Protein AF-A0AAP6EGU1-F1 (afdb_monomer_lite)

Radius of gyration: 14.13 Å; chains: 1; bounding box: 42×30×35 Å

Foldseek 3Di:
DDDPDDQLVRVQVVLVVVLLCVQVVPDDLQWWRFDDKDDPDSQWIWTWTQHSPPRFIETEIARSVPCDPVNSVLNRDNVNSPPCVQWDQDPDPRGRTYGYPHVD

Sequence (104 aa):
MSRTAHSPEQVVAERLLDLARLFVTTHVSWKPLFIGAVVTGDDHARLYFRSPERDRTYGVDVRVGRTGPGLLGALVSPGFLANEQTHRPSTDPHCDVTVDLTDY

pLDDT: mean 87.39, std 9.77, range [40.66, 96.38]

Structure (mmCIF, N/CA/C/O backbone):
data_AF-A0AAP6EGU1-F1
#
_entry.id   AF-A0AAP6EGU1-F1
#
loop_
_atom_site.group_PDB
_atom_site.id
_atom_site.type_symbol
_atom_site.label_atom_id
_atom_site.label_alt_id
_atom_site.label_comp_id
_atom_site.label_asym_id
_atom_site.label_entity_id
_atom_site.label_seq_id
_atom_site.pdbx_PDB_ins_code
_atom_site.Cartn_x
_atom_site.Cartn_y
_atom_site.Cartn_z
_atom_site.occupancy
_atom_site.B_iso_or_equiv
_atom_site.auth_seq_id
_atom_site.auth_comp_id
_atom_site.auth_asym_id
_atom_site.auth_atom_id
_atom_site.pdbx_PDB_model_num
ATOM 1 N N . MET A 1 1 ? -28.213 14.844 21.818 1.00 40.66 1 MET A N 1
ATOM 2 C CA . MET A 1 1 ? -27.372 14.786 20.602 1.00 40.66 1 MET A CA 1
ATOM 3 C C . MET A 1 1 ? -26.605 13.476 20.657 1.00 40.66 1 MET A C 1
ATOM 5 O O . MET A 1 1 ? -25.730 13.344 21.500 1.00 40.66 1 MET A O 1
ATOM 9 N N . SER A 1 2 ? -27.018 12.473 19.878 1.00 45.78 2 SER A N 1
ATOM 10 C CA . SER A 1 2 ? -26.359 11.162 19.877 1.00 45.78 2 SER A CA 1
ATOM 11 C C . SER A 1 2 ? -25.108 11.254 19.010 1.00 45.78 2 SER A C 1
ATOM 13 O O . SER A 1 2 ? -25.210 11.557 17.825 1.00 45.78 2 SER A O 1
ATOM 15 N N . ARG A 1 3 ? -23.931 11.057 19.607 1.00 50.81 3 ARG A N 1
ATOM 16 C CA . ARG A 1 3 ? -22.666 10.935 18.878 1.00 50.81 3 ARG A CA 1
ATOM 17 C C . ARG A 1 3 ? -22.735 9.598 18.140 1.00 50.81 3 ARG A C 1
ATOM 19 O O . ARG A 1 3 ? -22.741 8.561 18.795 1.00 50.81 3 ARG A O 1
ATOM 26 N N . THR A 1 4 ? -22.863 9.605 16.817 1.00 57.31 4 THR A N 1
ATOM 27 C CA . THR A 1 4 ? -22.780 8.385 16.004 1.00 57.31 4 THR A CA 1
ATOM 28 C C . THR A 1 4 ? -21.408 7.760 16.241 1.00 57.31 4 THR A C 1
ATOM 30 O O . THR A 1 4 ? -20.382 8.291 15.813 1.00 57.31 4 THR A O 1
ATOM 33 N N . ALA A 1 5 ? -21.371 6.669 17.007 1.00 63.03 5 ALA A N 1
ATOM 34 C CA . ALA A 1 5 ? -20.178 5.850 17.120 1.00 63.03 5 ALA A CA 1
ATOM 35 C C . ALA A 1 5 ? -19.926 5.252 15.733 1.00 63.03 5 ALA A C 1
ATOM 37 O O . ALA A 1 5 ? -20.772 4.521 15.222 1.00 63.03 5 ALA A O 1
ATOM 38 N N . HIS A 1 6 ? -18.820 5.644 15.104 1.00 65.69 6 HIS A N 1
ATOM 39 C CA . HIS A 1 6 ? -18.414 5.066 13.828 1.00 65.69 6 HIS A CA 1
ATOM 40 C C . HIS A 1 6 ? -18.052 3.603 14.074 1.00 65.69 6 HIS A C 1
ATOM 42 O O . HIS A 1 6 ? -17.410 3.290 15.083 1.00 65.69 6 HIS A O 1
ATOM 48 N N . SER A 1 7 ? -18.485 2.709 13.185 1.00 76.88 7 SER A N 1
ATOM 49 C CA . SER A 1 7 ? -18.008 1.328 13.233 1.00 76.88 7 SER A CA 1
ATOM 50 C C . SER A 1 7 ? -16.483 1.307 13.022 1.00 76.88 7 SER A C 1
ATOM 52 O O . SER A 1 7 ? -15.943 2.220 12.388 1.00 76.88 7 SER A O 1
ATOM 54 N N . PRO A 1 8 ? -15.759 0.292 13.528 1.00 75.06 8 PRO A N 1
ATOM 55 C CA . PRO A 1 8 ? -14.320 0.151 13.283 1.00 75.06 8 PRO A CA 1
ATOM 56 C C . PRO A 1 8 ? -13.964 0.252 11.791 1.00 75.06 8 PRO A C 1
ATOM 58 O O . PRO A 1 8 ? -13.043 0.971 11.414 1.00 75.06 8 PRO A O 1
ATOM 61 N N . GLU A 1 9 ? -14.782 -0.360 10.934 1.00 74.69 9 GLU A N 1
ATOM 62 C CA . GLU A 1 9 ? -14.654 -0.298 9.475 1.00 74.69 9 GLU A CA 1
ATOM 63 C C . GLU A 1 9 ? -14.757 1.131 8.916 1.00 74.69 9 GLU A C 1
ATOM 65 O O . GLU A 1 9 ? -13.992 1.491 8.023 1.00 74.69 9 GLU A O 1
ATOM 70 N N . GLN A 1 10 ? -15.655 1.973 9.449 1.0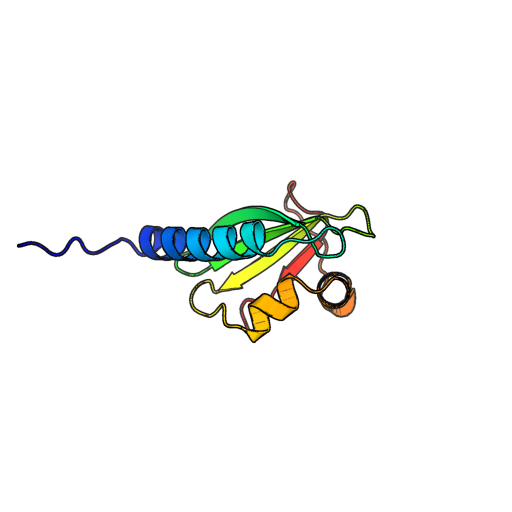0 79.88 10 GLN A N 1
ATOM 71 C CA . GLN A 1 10 ? -15.768 3.377 9.031 1.00 79.88 10 GLN A CA 1
ATOM 72 C C . GLN A 1 10 ? -14.519 4.182 9.401 1.00 79.88 10 GLN A C 1
ATOM 74 O O . GLN A 1 10 ? -14.027 4.953 8.583 1.00 79.88 10 GLN A O 1
ATOM 79 N N . VAL A 1 11 ? -13.967 3.964 10.598 1.00 83.12 11 VAL A N 1
ATOM 80 C CA . VAL A 1 11 ? -12.731 4.635 11.034 1.00 83.12 11 VAL A CA 1
ATOM 81 C C . VAL A 1 11 ? -11.546 4.227 10.154 1.00 83.12 11 VAL A C 1
ATOM 83 O O . VAL A 1 11 ? -10.722 5.067 9.787 1.00 83.12 11 VAL A O 1
ATOM 86 N N . VAL A 1 12 ? -11.456 2.947 9.782 1.00 84.50 12 VAL A N 1
ATOM 87 C CA . VAL A 1 12 ? -10.427 2.461 8.852 1.00 84.50 12 VAL A CA 1
ATOM 88 C C . VAL A 1 12 ? -10.613 3.059 7.463 1.00 84.50 12 VAL A C 1
ATOM 90 O O . VAL A 1 12 ? -9.638 3.518 6.872 1.00 84.50 12 VAL A O 1
ATOM 93 N N . ALA A 1 13 ? -11.843 3.095 6.950 1.00 85.38 13 ALA A N 1
ATOM 94 C CA . ALA A 1 13 ? -12.139 3.654 5.636 1.00 85.38 13 ALA A CA 1
ATOM 95 C C . ALA A 1 13 ? -11.771 5.144 5.542 1.00 85.38 13 ALA A C 1
ATOM 97 O O . ALA A 1 13 ? -11.164 5.559 4.557 1.00 85.38 13 ALA A O 1
ATOM 98 N N . GLU A 1 14 ? -12.070 5.938 6.574 1.00 88.62 14 GLU A N 1
ATOM 99 C CA . GLU A 1 14 ? -11.680 7.353 6.643 1.00 88.62 14 GLU A CA 1
ATOM 100 C C . GLU A 1 14 ? -10.159 7.525 6.614 1.00 88.62 14 GLU A C 1
ATOM 102 O O . GLU A 1 14 ? -9.628 8.290 5.809 1.00 88.62 14 GLU A O 1
ATOM 107 N N . ARG A 1 15 ? -9.434 6.747 7.424 1.00 88.62 15 ARG A N 1
ATOM 108 C CA . ARG A 1 15 ? -7.966 6.783 7.425 1.00 88.62 15 ARG A CA 1
ATOM 109 C C . ARG A 1 15 ? -7.375 6.335 6.092 1.00 88.62 15 ARG A C 1
ATOM 111 O O . ARG A 1 15 ? -6.409 6.927 5.621 1.00 88.62 15 ARG A O 1
ATOM 118 N N . LEU A 1 16 ? -7.949 5.312 5.463 1.00 90.44 16 LEU A N 1
ATOM 119 C CA . LEU A 1 16 ? -7.538 4.876 4.131 1.00 90.44 16 LEU A CA 1
ATOM 120 C C . LEU A 1 16 ? -7.780 5.954 3.079 1.00 90.44 16 LEU A C 1
ATOM 122 O O . LEU A 1 16 ? -6.955 6.107 2.182 1.00 90.44 16 LEU A O 1
ATOM 126 N N . LEU A 1 17 ? -8.865 6.720 3.193 1.00 91.69 17 LEU A N 1
ATOM 127 C CA . LEU A 1 17 ? -9.128 7.843 2.301 1.00 91.69 17 LEU A CA 1
ATOM 128 C C . LEU A 1 17 ? -8.066 8.938 2.459 1.00 91.69 17 LEU A C 1
ATOM 130 O O . LEU A 1 17 ? -7.571 9.450 1.454 1.00 91.69 17 LEU A O 1
ATOM 134 N N . ASP A 1 18 ? -7.666 9.255 3.691 1.00 91.75 18 ASP A N 1
ATOM 135 C CA . ASP A 1 18 ? -6.586 10.210 3.957 1.00 91.75 18 ASP A CA 1
ATOM 136 C C . ASP A 1 18 ? -5.242 9.726 3.393 1.00 91.75 18 ASP A C 1
ATOM 138 O O . ASP A 1 18 ? -4.524 10.493 2.744 1.00 91.75 18 ASP A O 1
ATOM 142 N N . LEU A 1 19 ? -4.924 8.438 3.562 1.00 91.38 19 LEU A N 1
ATOM 143 C CA . LEU A 1 19 ? -3.732 7.814 2.982 1.00 91.38 19 LEU A CA 1
ATOM 144 C C . LEU A 1 19 ? -3.758 7.851 1.451 1.00 91.38 19 LEU A C 1
ATOM 146 O O . LEU A 1 19 ? -2.790 8.277 0.822 1.00 91.38 19 LEU A O 1
ATOM 150 N N . ALA A 1 20 ? -4.876 7.459 0.839 1.00 92.62 20 ALA A N 1
ATOM 151 C CA . ALA A 1 20 ? -5.056 7.499 -0.607 1.00 92.62 20 ALA A CA 1
ATOM 152 C C . ALA A 1 20 ? -4.891 8.926 -1.139 1.00 92.62 20 ALA A C 1
ATOM 154 O O . ALA A 1 20 ? -4.161 9.151 -2.105 1.00 92.62 20 ALA A O 1
ATOM 155 N N . ARG A 1 21 ? -5.505 9.913 -0.474 1.00 93.19 21 ARG A N 1
ATOM 156 C CA . ARG A 1 21 ? -5.359 11.326 -0.826 1.00 93.19 21 ARG A CA 1
ATOM 157 C C . ARG A 1 21 ? -3.900 11.758 -0.755 1.00 93.19 21 ARG A C 1
ATOM 159 O O . ARG A 1 21 ? -3.426 12.415 -1.683 1.00 93.19 21 ARG A O 1
ATOM 166 N N . LEU A 1 22 ? -3.178 11.377 0.297 1.00 92.06 22 LEU A N 1
ATOM 167 C CA . LEU A 1 22 ? -1.758 11.684 0.434 1.00 9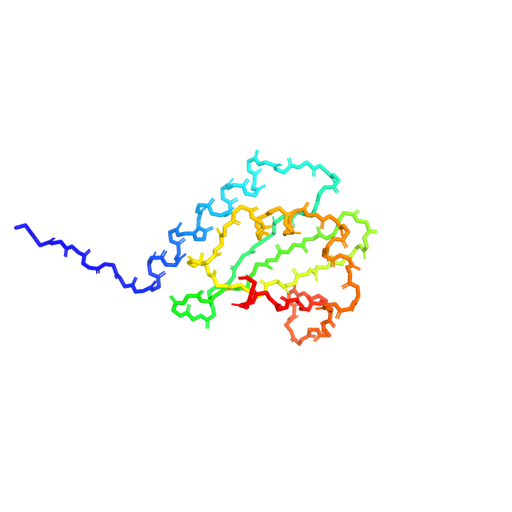2.06 22 LEU A CA 1
ATOM 168 C C . LEU A 1 22 ? -0.944 11.090 -0.723 1.00 92.06 22 LEU A C 1
ATOM 170 O O . LEU A 1 22 ? -0.195 11.820 -1.372 1.00 92.06 22 LEU A O 1
ATOM 174 N N . PHE A 1 23 ? -1.107 9.800 -1.023 1.00 93.38 23 PHE A N 1
ATOM 175 C CA . PHE A 1 23 ? -0.357 9.155 -2.102 1.00 93.38 23 PHE A CA 1
ATOM 176 C C . PHE A 1 23 ? -0.671 9.763 -3.469 1.00 93.38 23 PHE A C 1
ATOM 178 O O . PHE A 1 23 ? 0.251 10.051 -4.225 1.00 93.38 23 PHE A O 1
ATOM 185 N N . VAL A 1 24 ? -1.943 10.035 -3.766 1.00 91.69 24 VAL A N 1
ATOM 186 C CA . VAL A 1 24 ? -2.361 10.631 -5.045 1.00 91.69 24 VAL A CA 1
ATOM 187 C C . VAL A 1 24 ? -1.814 12.050 -5.204 1.00 91.69 24 VAL A C 1
ATOM 189 O O . VAL A 1 24 ? -1.285 12.396 -6.257 1.00 91.69 24 VAL A O 1
ATOM 192 N N . THR A 1 25 ? -1.906 12.876 -4.161 1.00 92.25 25 THR A N 1
ATOM 193 C CA . THR A 1 25 ? -1.492 14.292 -4.228 1.00 92.25 25 THR A CA 1
ATOM 194 C C . THR A 1 25 ? 0.019 14.503 -4.191 1.00 92.25 25 THR A C 1
ATOM 196 O O . THR A 1 25 ? 0.490 15.559 -4.606 1.00 92.25 25 THR A O 1
ATOM 199 N N . THR A 1 26 ? 0.787 13.515 -3.724 1.00 89.06 26 THR A N 1
ATOM 200 C CA . THR A 1 26 ? 2.258 13.589 -3.622 1.00 89.06 26 THR A CA 1
ATOM 201 C C . THR A 1 26 ? 2.993 12.704 -4.632 1.00 89.06 26 THR A C 1
ATOM 203 O O . THR A 1 26 ? 4.229 12.619 -4.603 1.00 89.06 26 THR A O 1
ATOM 206 N N . HIS A 1 27 ? 2.255 12.039 -5.526 1.00 92.31 27 HIS A N 1
ATOM 207 C CA . HIS A 1 27 ? 2.822 11.136 -6.518 1.00 92.31 27 HIS A CA 1
ATOM 208 C C . HIS A 1 27 ? 3.673 11.878 -7.559 1.00 92.31 27 HIS A C 1
ATOM 210 O O . HIS A 1 27 ? 3.311 12.939 -8.066 1.00 92.31 27 HIS A O 1
ATOM 216 N N . VAL A 1 28 ? 4.793 11.256 -7.926 1.00 92.94 28 VAL A N 1
ATOM 217 C CA . VAL A 1 28 ? 5.675 11.646 -9.033 1.00 92.94 28 VAL A CA 1
ATOM 218 C C . VAL A 1 28 ? 6.126 10.379 -9.756 1.00 92.94 28 VAL A C 1
ATOM 220 O O . VAL A 1 28 ? 6.219 9.325 -9.135 1.00 92.94 28 VAL A O 1
ATOM 223 N N . SER A 1 29 ? 6.426 10.474 -11.054 1.00 90.50 29 SER A N 1
ATOM 224 C CA . SER A 1 29 ? 6.580 9.318 -11.959 1.00 90.50 29 SER A CA 1
ATOM 225 C C . SER A 1 29 ? 7.646 8.289 -11.573 1.00 90.50 29 SER A C 1
ATOM 227 O O . SER A 1 29 ? 7.570 7.150 -12.018 1.00 90.50 29 SER A O 1
ATOM 229 N N . TRP A 1 30 ? 8.642 8.670 -10.773 1.00 89.25 30 TRP A N 1
ATOM 230 C CA . TRP A 1 30 ? 9.703 7.768 -10.321 1.00 89.25 30 TRP A CA 1
ATOM 231 C C . TRP A 1 30 ? 9.360 7.018 -9.027 1.00 89.25 30 TRP A C 1
ATOM 233 O O . TRP A 1 30 ? 10.13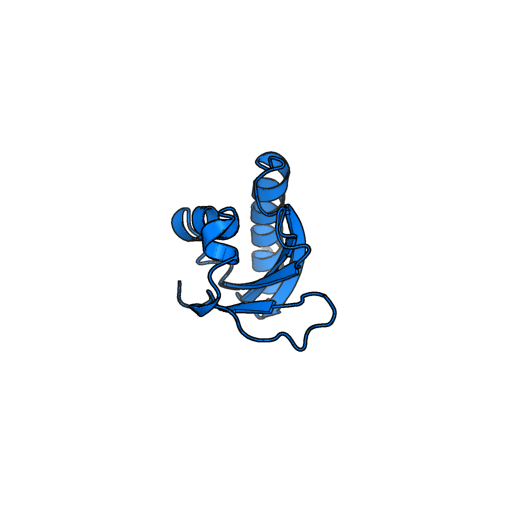2 6.164 -8.602 1.00 89.25 30 TRP A O 1
ATOM 243 N N . LYS A 1 31 ? 8.233 7.327 -8.375 1.00 92.50 31 LYS A N 1
ATOM 244 C CA . LYS A 1 31 ? 7.773 6.636 -7.163 1.00 92.50 31 LYS A CA 1
ATOM 245 C C . LYS A 1 31 ? 6.793 5.510 -7.507 1.00 92.50 31 LYS A C 1
ATOM 247 O O . LYS A 1 31 ? 6.173 5.545 -8.568 1.00 92.50 31 LYS A O 1
ATOM 252 N N . PRO A 1 32 ? 6.606 4.529 -6.607 1.00 93.94 32 PRO A N 1
ATOM 253 C CA . PRO A 1 32 ? 5.508 3.580 -6.713 1.00 93.94 32 PRO A CA 1
ATOM 254 C C . PRO A 1 32 ? 4.158 4.300 -6.790 1.00 93.94 32 PRO A C 1
ATOM 256 O O . PRO A 1 32 ? 3.847 5.154 -5.956 1.00 93.94 32 PRO A O 1
ATOM 259 N N . LEU A 1 33 ? 3.355 3.942 -7.790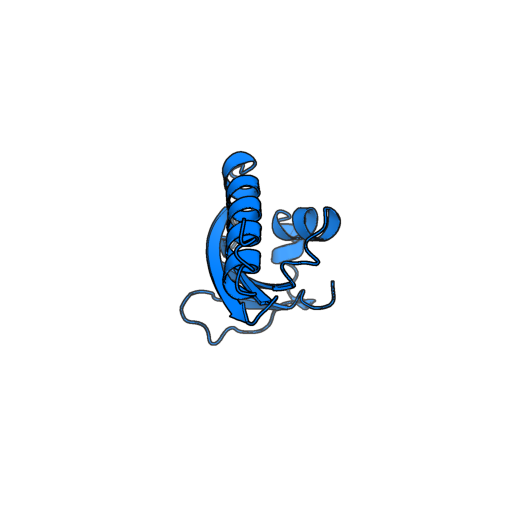 1.00 94.44 33 LEU A N 1
ATOM 260 C CA . LEU A 1 33 ? 2.021 4.499 -7.982 1.00 94.44 33 LEU A CA 1
ATOM 261 C C . LEU A 1 33 ? 1.033 3.752 -7.091 1.00 94.44 33 LEU A C 1
ATOM 263 O O . LEU A 1 33 ? 0.868 2.546 -7.250 1.00 94.44 33 LEU A O 1
ATOM 267 N N . PHE A 1 34 ? 0.345 4.456 -6.195 1.00 95.44 34 PHE A N 1
ATOM 268 C CA . PHE A 1 34 ? -0.788 3.894 -5.461 1.00 95.44 34 PHE A CA 1
ATOM 269 C C . PHE A 1 34 ? -1.958 3.629 -6.419 1.00 95.44 34 PHE A C 1
ATOM 271 O O . PHE A 1 34 ? -2.401 4.547 -7.111 1.00 95.44 34 PHE A O 1
ATOM 278 N N . ILE A 1 35 ? -2.455 2.390 -6.460 1.00 95.31 35 ILE A N 1
ATOM 279 C CA . ILE A 1 35 ? -3.515 1.965 -7.395 1.00 95.31 35 ILE A CA 1
ATOM 280 C C . ILE A 1 35 ? -4.780 1.446 -6.702 1.00 95.31 35 ILE A C 1
ATOM 282 O O . ILE A 1 35 ? -5.788 1.223 -7.368 1.00 95.31 35 ILE A O 1
ATOM 286 N N . GLY A 1 36 ? -4.761 1.266 -5.380 1.00 95.31 36 GLY A N 1
ATOM 287 C CA . GLY A 1 36 ? -5.946 0.849 -4.637 1.00 95.31 36 GLY A CA 1
ATOM 288 C C . GLY A 1 36 ? -5.651 0.395 -3.216 1.00 95.31 36 GLY A C 1
ATOM 289 O O . GLY A 1 36 ? -4.496 0.272 -2.809 1.00 95.31 36 GLY A O 1
ATOM 290 N N . ALA A 1 37 ? -6.712 0.106 -2.469 1.00 94.75 37 ALA A N 1
ATOM 291 C CA . ALA A 1 37 ? -6.636 -0.488 -1.143 1.00 94.75 37 ALA A CA 1
ATOM 292 C C . ALA A 1 37 ? -7.830 -1.415 -0.894 1.00 94.75 37 ALA A C 1
ATOM 294 O O . ALA A 1 37 ? -8.915 -1.189 -1.431 1.00 94.75 37 ALA A O 1
ATOM 295 N N . VAL A 1 38 ? -7.635 -2.430 -0.056 1.00 92.19 38 VAL A N 1
ATOM 296 C CA . VAL A 1 38 ? -8.695 -3.314 0.445 1.00 92.19 38 VAL A CA 1
ATOM 297 C C . VAL A 1 38 ? -8.591 -3.387 1.965 1.00 92.19 38 VAL A C 1
ATOM 299 O O . VAL A 1 38 ? -7.506 -3.610 2.500 1.00 92.19 38 VAL A O 1
ATOM 302 N N . VAL A 1 39 ? -9.717 -3.204 2.659 1.00 91.06 39 VAL A N 1
ATOM 303 C CA . VAL A 1 39 ? -9.824 -3.445 4.106 1.00 91.06 39 VAL A CA 1
ATOM 304 C C . VAL A 1 39 ? -9.866 -4.951 4.337 1.00 91.06 39 VAL A C 1
ATOM 306 O O . VAL A 1 39 ? -10.707 -5.638 3.763 1.00 91.06 39 VAL A O 1
ATOM 309 N N . THR A 1 40 ? -8.957 -5.466 5.159 1.00 89.06 40 THR A N 1
ATOM 310 C CA . THR A 1 40 ? -8.844 -6.902 5.469 1.00 89.06 40 THR A CA 1
ATOM 311 C C . THR A 1 40 ? -9.208 -7.227 6.920 1.00 89.06 40 THR A C 1
ATOM 313 O O . THR A 1 40 ? -9.309 -8.398 7.277 1.00 89.06 40 THR A O 1
ATOM 316 N N . GLY A 1 41 ? -9.450 -6.209 7.753 1.00 87.69 41 GLY A N 1
ATOM 317 C CA . GLY A 1 41 ? -9.969 -6.336 9.115 1.00 87.69 41 GLY A CA 1
ATOM 318 C C . GLY A 1 41 ? -10.030 -4.987 9.840 1.00 87.69 41 GLY A C 1
ATOM 319 O O . GLY A 1 41 ? -9.739 -3.951 9.248 1.00 87.69 41 GLY A O 1
ATOM 320 N N . ASP A 1 42 ? -10.336 -5.009 11.141 1.00 86.38 42 ASP A N 1
ATOM 321 C CA . ASP A 1 42 ? -10.640 -3.822 11.970 1.00 86.38 42 ASP A CA 1
ATOM 322 C C . ASP A 1 42 ? -9.565 -2.722 12.018 1.00 86.38 42 ASP A C 1
ATOM 324 O O . ASP A 1 42 ? -9.865 -1.586 12.369 1.00 86.38 42 ASP A O 1
ATOM 328 N N . ASP A 1 43 ? -8.311 -3.047 11.705 1.00 90.25 43 ASP A N 1
ATOM 329 C CA . ASP A 1 43 ? -7.206 -2.084 11.557 1.00 90.25 43 ASP A CA 1
ATOM 330 C C . ASP A 1 43 ? -6.245 -2.504 10.436 1.00 90.25 43 ASP A C 1
ATOM 332 O O . ASP A 1 43 ? -5.157 -1.953 10.303 1.00 90.25 43 ASP A O 1
ATOM 336 N N . HIS A 1 44 ? -6.616 -3.509 9.640 1.00 91.94 44 HIS A N 1
ATOM 337 C CA . HIS A 1 44 ? -5.737 -4.104 8.641 1.00 91.94 44 HIS A CA 1
ATOM 338 C C . HIS A 1 44 ? -6.219 -3.729 7.248 1.00 91.94 44 HIS A C 1
ATOM 340 O O . HIS A 1 44 ? -7.410 -3.806 6.935 1.00 91.94 44 HIS A O 1
ATOM 346 N N . ALA A 1 45 ? -5.274 -3.330 6.408 1.00 93.81 45 ALA A N 1
ATOM 347 C CA . ALA A 1 45 ? -5.534 -3.084 5.007 1.00 93.81 45 ALA A CA 1
ATOM 348 C C . ALA A 1 45 ? -4.367 -3.563 4.157 1.00 93.81 45 ALA A C 1
ATOM 350 O O . ALA A 1 45 ? -3.212 -3.509 4.579 1.00 93.81 45 ALA A O 1
ATOM 351 N N . ARG A 1 46 ? -4.689 -3.964 2.931 1.00 95.25 46 ARG A N 1
ATOM 352 C CA . ARG A 1 46 ? -3.714 -4.153 1.865 1.00 95.25 46 ARG A CA 1
ATOM 353 C C . ARG A 1 46 ? -3.735 -2.938 0.956 1.00 95.25 46 ARG A C 1
ATOM 355 O O . ARG A 1 46 ? -4.779 -2.608 0.396 1.00 95.25 46 ARG A O 1
ATOM 362 N N . LEU A 1 47 ? -2.590 -2.289 0.799 1.00 95.88 47 LEU A N 1
ATOM 363 C CA . LEU A 1 47 ? -2.380 -1.187 -0.135 1.00 95.88 47 LEU A CA 1
ATOM 364 C C . LEU A 1 47 ? -1.694 -1.712 -1.395 1.00 95.88 47 LEU A C 1
ATOM 366 O O . LEU A 1 47 ? -0.732 -2.468 -1.298 1.00 95.88 47 LEU A O 1
ATOM 370 N N . TYR A 1 48 ? -2.146 -1.294 -2.570 1.00 96.06 48 TYR A N 1
ATOM 371 C CA . TYR A 1 48 ? -1.580 -1.747 -3.837 1.00 96.06 48 TYR A CA 1
ATOM 372 C C . TYR A 1 48 ? -0.743 -0.648 -4.477 1.00 96.06 48 TYR A C 1
ATOM 374 O O . TYR A 1 48 ? -1.214 0.479 -4.663 1.00 96.06 48 TYR A O 1
ATOM 382 N N . PHE A 1 49 ? 0.484 -0.999 -4.860 1.00 95.81 49 PHE A N 1
ATOM 383 C CA . PHE A 1 49 ? 1.420 -0.097 -5.520 1.00 95.81 49 PHE A CA 1
ATOM 384 C C . PHE A 1 49 ? 1.981 -0.712 -6.800 1.00 95.81 49 PHE A C 1
ATOM 386 O O . PHE A 1 49 ? 2.503 -1.826 -6.781 1.00 95.81 49 PHE A O 1
ATOM 393 N N . ARG A 1 50 ? 1.942 0.028 -7.910 1.00 94.62 50 ARG A N 1
ATOM 394 C CA . ARG A 1 50 ? 2.618 -0.349 -9.155 1.00 94.62 50 ARG A CA 1
ATOM 395 C C . ARG A 1 50 ? 4.048 0.180 -9.141 1.00 94.62 50 ARG A C 1
ATOM 397 O O . ARG A 1 50 ? 4.274 1.373 -8.940 1.00 94.62 50 ARG A O 1
ATOM 404 N N . SER A 1 51 ? 5.013 -0.707 -9.360 1.00 92.19 51 SER A N 1
ATOM 405 C CA . SER A 1 51 ? 6.414 -0.340 -9.547 1.00 92.19 51 SER A CA 1
ATOM 406 C C . SER A 1 51 ? 6.578 0.525 -10.798 1.00 92.19 51 SER A C 1
ATOM 408 O O . SER A 1 51 ? 6.058 0.140 -11.846 1.00 92.19 51 SER A O 1
ATOM 410 N N . PRO A 1 52 ? 7.354 1.619 -10.737 1.00 88.62 52 PRO A N 1
ATOM 411 C CA . PRO A 1 52 ? 7.710 2.373 -11.934 1.00 88.62 52 PRO A CA 1
ATOM 412 C C . PRO A 1 52 ? 8.768 1.650 -12.787 1.00 88.62 52 PRO A C 1
ATOM 414 O O . PRO A 1 52 ? 8.901 1.945 -13.967 1.00 88.62 52 PRO A O 1
ATOM 417 N N . GLU A 1 53 ? 9.516 0.701 -12.207 1.00 84.00 53 GLU A N 1
ATOM 418 C CA . GLU A 1 53 ? 10.692 0.084 -12.842 1.00 84.00 53 GLU A CA 1
ATOM 419 C C . GLU A 1 53 ? 10.503 -1.397 -13.191 1.00 84.00 53 GLU A C 1
ATOM 421 O O . GLU A 1 53 ? 11.051 -1.869 -14.182 1.00 84.00 53 GLU A O 1
ATOM 426 N N . ARG A 1 54 ? 9.769 -2.158 -12.368 1.00 80.06 54 ARG A N 1
ATOM 427 C CA . ARG A 1 54 ? 9.776 -3.632 -12.429 1.00 80.06 54 ARG A CA 1
ATOM 428 C C . ARG A 1 54 ? 8.536 -4.268 -13.056 1.00 80.06 54 ARG A C 1
ATOM 430 O O . ARG A 1 54 ? 8.372 -5.475 -12.927 1.00 80.06 54 ARG A O 1
ATOM 437 N N . ASP A 1 55 ? 7.657 -3.473 -13.669 1.00 84.81 55 ASP A N 1
ATOM 438 C CA . ASP A 1 55 ? 6.348 -3.910 -14.193 1.00 84.81 55 ASP A CA 1
ATOM 439 C C . ASP A 1 55 ? 5.589 -4.843 -13.221 1.00 84.81 55 ASP A C 1
ATOM 441 O O . ASP A 1 55 ? 4.902 -5.786 -13.607 1.00 84.81 55 ASP A O 1
ATOM 445 N N . ARG A 1 56 ? 5.740 -4.569 -11.919 1.00 90.38 56 ARG A N 1
ATOM 446 C CA . ARG A 1 56 ? 5.272 -5.403 -10.809 1.00 90.38 56 ARG A CA 1
ATOM 447 C C . ARG A 1 56 ? 4.305 -4.625 -9.934 1.00 90.38 56 ARG A C 1
ATOM 449 O O . ARG A 1 56 ? 4.533 -3.447 -9.658 1.00 90.38 56 ARG A O 1
ATOM 456 N N . THR A 1 57 ? 3.256 -5.281 -9.470 1.00 95.25 57 THR A N 1
ATOM 457 C CA . THR A 1 57 ? 2.323 -4.767 -8.473 1.00 95.25 57 THR A CA 1
ATOM 458 C C . THR A 1 57 ? 2.627 -5.386 -7.113 1.00 95.25 57 THR A C 1
ATOM 460 O O . THR A 1 57 ? 2.670 -6.606 -6.963 1.00 95.25 57 THR A O 1
ATOM 463 N N . TYR A 1 58 ? 2.824 -4.533 -6.113 1.00 95.62 58 TYR A N 1
ATOM 464 C CA . TYR A 1 58 ? 3.041 -4.909 -4.722 1.00 95.62 58 TYR A CA 1
ATOM 465 C C . TYR A 1 58 ? 1.745 -4.733 -3.938 1.00 95.62 58 TYR A C 1
ATOM 467 O O . TYR A 1 58 ? 1.152 -3.657 -3.974 1.00 95.62 58 TYR A O 1
ATOM 475 N N . GLY A 1 59 ? 1.325 -5.771 -3.221 1.00 96.38 59 GLY A N 1
ATOM 476 C CA . GLY A 1 59 ? 0.329 -5.670 -2.159 1.00 96.38 59 GLY A CA 1
ATOM 477 C C . GLY A 1 59 ? 1.047 -5.516 -0.826 1.00 96.38 59 GLY A C 1
ATOM 478 O O . GLY A 1 59 ? 1.851 -6.370 -0.466 1.00 96.38 59 GLY A O 1
ATOM 479 N N . VAL A 1 60 ? 0.797 -4.430 -0.108 1.00 95.38 60 VAL A N 1
ATOM 480 C CA . VAL A 1 60 ? 1.470 -4.126 1.153 1.00 95.38 60 VAL A CA 1
ATOM 481 C C . VAL A 1 60 ? 0.467 -4.173 2.291 1.00 95.38 60 VAL A C 1
ATOM 483 O O . VAL A 1 60 ? -0.439 -3.342 2.348 1.00 95.38 60 VAL A O 1
ATOM 486 N N . ASP A 1 61 ? 0.626 -5.148 3.178 1.00 94.25 61 ASP A N 1
ATOM 487 C CA . ASP A 1 61 ? -0.232 -5.320 4.345 1.00 94.25 61 ASP A CA 1
ATOM 488 C C . ASP A 1 61 ? 0.239 -4.394 5.465 1.00 94.25 61 ASP A C 1
ATOM 490 O O . ASP A 1 61 ? 1.404 -4.416 5.861 1.00 94.25 61 ASP A O 1
ATOM 494 N N . VAL A 1 62 ? -0.662 -3.550 5.965 1.00 93.56 62 VAL A N 1
ATOM 495 C CA . VAL A 1 62 ? -0.364 -2.537 6.983 1.00 93.56 62 VAL A CA 1
ATOM 496 C C . VAL A 1 62 ? -1.422 -2.524 8.077 1.00 93.56 62 VAL A C 1
ATOM 498 O O . VAL A 1 62 ? -2.581 -2.886 7.854 1.00 93.56 62 VAL A O 1
ATOM 501 N N . ARG A 1 63 ? -1.029 -2.023 9.253 1.00 93.38 63 ARG A N 1
ATOM 502 C CA . ARG A 1 63 ? -1.975 -1.549 10.266 1.00 93.38 63 ARG A CA 1
ATOM 503 C C . ARG A 1 63 ? -2.273 -0.072 10.036 1.00 93.38 63 ARG A C 1
ATOM 505 O O . ARG A 1 63 ? -1.405 0.780 10.237 1.00 93.38 63 ARG A O 1
ATOM 512 N N . VAL A 1 64 ? -3.489 0.247 9.604 1.00 90.25 64 VAL A N 1
ATOM 513 C CA . VAL A 1 64 ? -3.868 1.598 9.161 1.00 90.25 64 VAL A CA 1
ATOM 514 C C . VAL A 1 64 ? -3.670 2.613 10.288 1.00 90.25 64 VAL A C 1
ATOM 516 O O . VAL A 1 64 ? -3.090 3.678 10.080 1.00 90.25 64 VAL A O 1
ATOM 519 N N . GLY A 1 65 ? -4.032 2.259 11.520 1.00 87.75 65 GLY A N 1
ATOM 520 C CA . GLY A 1 65 ? -3.827 3.095 12.697 1.00 87.75 65 GLY A CA 1
ATOM 521 C C . GLY A 1 65 ? -2.386 3.287 13.144 1.00 87.75 65 GLY A C 1
ATOM 522 O O . GLY A 1 65 ? -2.135 4.154 13.980 1.00 87.75 65 GLY A O 1
ATOM 523 N N . ARG A 1 66 ? -1.440 2.532 12.579 1.00 88.25 66 ARG A N 1
ATOM 524 C CA . ARG A 1 66 ? 0.001 2.667 12.833 1.00 88.25 66 ARG A CA 1
ATOM 525 C C . ARG A 1 66 ? 0.760 3.288 11.662 1.00 88.25 66 ARG A C 1
ATOM 527 O O . ARG A 1 66 ? 1.985 3.346 11.688 1.00 88.25 66 ARG A O 1
ATOM 534 N N . THR A 1 67 ? 0.058 3.791 10.646 1.00 86.62 67 THR A N 1
ATOM 535 C CA . THR A 1 67 ? 0.696 4.338 9.442 1.00 86.62 67 THR A CA 1
ATOM 536 C C . THR A 1 67 ? 1.281 5.729 9.706 1.00 86.62 67 THR A C 1
ATOM 538 O O . THR A 1 67 ? 0.657 6.753 9.446 1.00 86.62 67 THR A O 1
ATOM 541 N N . GLY A 1 68 ? 2.488 5.759 10.278 1.00 85.06 68 GLY A N 1
ATOM 542 C CA . GLY A 1 68 ? 3.244 6.977 10.571 1.00 85.06 68 GLY A CA 1
ATOM 543 C C . GLY A 1 68 ? 4.161 7.434 9.423 1.00 85.06 68 GLY A C 1
ATOM 544 O O . GLY A 1 68 ? 4.298 6.739 8.415 1.00 85.06 68 GLY A O 1
ATOM 545 N N . PRO A 1 69 ? 4.857 8.579 9.581 1.00 85.38 69 PRO A N 1
ATOM 546 C CA . PRO A 1 69 ? 5.718 9.153 8.540 1.00 85.38 69 PRO A CA 1
ATOM 547 C C . PRO A 1 69 ? 6.801 8.202 8.010 1.00 85.38 69 PRO A C 1
ATOM 549 O O . PRO A 1 69 ? 7.105 8.230 6.820 1.00 85.38 69 PRO A O 1
ATOM 552 N N . GLY A 1 70 ? 7.361 7.346 8.873 1.00 86.06 70 GLY A N 1
ATOM 553 C CA . GLY A 1 70 ? 8.357 6.346 8.477 1.00 86.06 70 GLY A CA 1
ATOM 554 C C . GLY A 1 70 ? 7.788 5.302 7.517 1.00 86.06 70 GLY A C 1
ATOM 555 O O . GLY A 1 70 ? 8.340 5.099 6.437 1.00 86.06 70 GLY A O 1
ATOM 556 N N . LEU A 1 71 ? 6.635 4.717 7.865 1.00 86.62 71 LEU A N 1
ATOM 557 C CA . LEU A 1 71 ? 5.947 3.748 7.010 1.00 86.62 71 LEU A CA 1
ATOM 558 C C . LEU A 1 71 ? 5.524 4.390 5.683 1.00 86.62 71 LEU A C 1
ATOM 560 O O . LEU A 1 71 ? 5.759 3.828 4.620 1.00 86.62 71 LEU A O 1
ATOM 564 N N . LEU A 1 72 ? 4.983 5.609 5.729 1.00 87.19 72 LEU A N 1
ATOM 565 C CA . LEU A 1 72 ? 4.627 6.371 4.529 1.00 87.19 72 LEU A CA 1
ATOM 566 C C . LEU A 1 72 ? 5.826 6.591 3.601 1.00 87.19 72 LEU A C 1
ATOM 568 O O . LEU A 1 72 ? 5.711 6.390 2.394 1.00 87.19 72 LEU A O 1
ATOM 572 N N . GLY A 1 73 ? 6.979 6.969 4.160 1.00 86.50 73 GLY A N 1
ATOM 573 C CA . GLY A 1 73 ? 8.223 7.121 3.408 1.00 86.50 73 GLY A CA 1
ATOM 574 C C . GLY A 1 73 ? 8.703 5.810 2.781 1.00 86.50 73 GLY A C 1
ATOM 575 O O . GLY A 1 73 ? 9.162 5.812 1.638 1.00 86.50 73 GLY A O 1
ATOM 576 N N . ALA A 1 74 ? 8.553 4.692 3.494 1.00 86.69 74 ALA A N 1
ATOM 577 C CA . ALA A 1 74 ? 8.901 3.364 2.997 1.00 86.69 74 ALA A CA 1
ATOM 578 C C . ALA A 1 74 ? 8.002 2.929 1.825 1.00 86.69 74 ALA A C 1
ATOM 580 O O . ALA A 1 74 ? 8.507 2.474 0.801 1.00 86.69 74 ALA A O 1
ATOM 581 N N . LEU A 1 75 ? 6.686 3.142 1.929 1.00 89.12 75 LEU A N 1
ATOM 582 C CA . LEU A 1 75 ? 5.708 2.770 0.896 1.00 89.12 75 LEU A CA 1
ATOM 583 C C . LEU A 1 75 ? 5.926 3.498 -0.437 1.00 89.12 75 LEU A C 1
ATOM 585 O O . LEU A 1 75 ? 5.670 2.939 -1.499 1.00 89.12 75 LEU A O 1
ATOM 589 N N . VAL A 1 76 ? 6.430 4.733 -0.399 1.00 87.19 76 VAL A N 1
ATOM 590 C CA . VAL A 1 76 ? 6.698 5.528 -1.610 1.00 87.19 76 VAL A CA 1
ATOM 591 C C . VAL A 1 76 ? 8.153 5.449 -2.083 1.00 87.19 76 VAL A C 1
ATOM 593 O O . VAL A 1 76 ? 8.544 6.187 -2.989 1.00 87.19 76 VAL A O 1
ATOM 596 N N . SER A 1 77 ? 8.963 4.577 -1.479 1.00 88.12 77 SER A N 1
ATOM 597 C CA . SER A 1 77 ? 10.359 4.357 -1.851 1.00 88.12 77 SER A CA 1
ATOM 598 C C . SER A 1 77 ? 10.479 3.192 -2.842 1.00 88.12 77 SER A C 1
ATOM 600 O O . SER A 1 77 ? 10.173 2.052 -2.475 1.00 88.12 77 SER A O 1
ATOM 602 N N . PRO A 1 78 ? 10.979 3.423 -4.075 1.00 83.06 78 PRO A N 1
ATOM 603 C CA . PRO A 1 78 ? 11.208 2.348 -5.042 1.00 83.06 78 PRO A CA 1
ATOM 604 C C . PRO A 1 78 ? 12.113 1.243 -4.490 1.00 83.06 78 PRO A C 1
ATOM 606 O O . PRO A 1 78 ? 11.807 0.063 -4.636 1.00 83.06 78 PRO A O 1
ATOM 609 N N . GLY A 1 79 ? 13.193 1.622 -3.798 1.00 85.00 79 GLY A N 1
ATOM 610 C CA . GLY A 1 79 ? 14.165 0.673 -3.255 1.00 85.00 79 GLY A CA 1
ATOM 611 C C . GLY A 1 79 ? 13.611 -0.180 -2.115 1.00 85.00 79 GLY A C 1
ATOM 612 O O . GLY A 1 79 ? 13.975 -1.345 -1.997 1.00 85.00 79 GLY A O 1
ATOM 613 N N . PHE A 1 80 ? 12.704 0.371 -1.301 1.00 86.00 80 PHE A N 1
ATOM 614 C CA . PHE A 1 80 ? 12.102 -0.383 -0.204 1.00 86.00 80 PHE A CA 1
ATOM 615 C C . PHE A 1 80 ? 11.138 -1.447 -0.730 1.00 86.00 80 PHE A C 1
ATOM 617 O O . PHE A 1 80 ? 11.281 -2.620 -0.393 1.00 86.00 80 PHE A O 1
ATOM 624 N N . LEU A 1 81 ? 10.200 -1.065 -1.606 1.00 85.56 81 LEU A N 1
ATOM 625 C CA . LEU A 1 81 ? 9.271 -2.033 -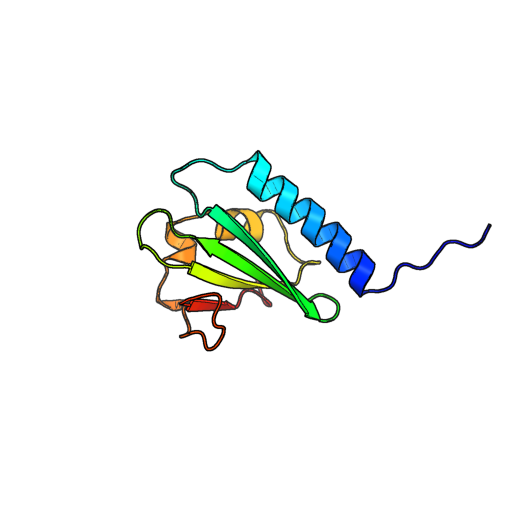2.194 1.00 85.56 81 LEU A CA 1
ATOM 626 C C . LEU A 1 81 ? 9.968 -3.025 -3.121 1.00 85.56 81 LEU A C 1
ATOM 628 O O . LEU A 1 81 ? 9.473 -4.130 -3.278 1.00 85.56 81 LEU A O 1
ATOM 632 N N . ALA A 1 82 ? 11.110 -2.681 -3.717 1.00 83.81 82 ALA A N 1
ATOM 633 C CA . ALA A 1 82 ? 11.897 -3.611 -4.522 1.00 83.81 82 ALA A CA 1
ATOM 634 C C . ALA A 1 82 ? 12.801 -4.545 -3.693 1.00 83.81 82 ALA A C 1
ATOM 636 O O . ALA A 1 82 ? 13.469 -5.392 -4.285 1.00 83.81 82 ALA A O 1
ATOM 637 N N . ASN A 1 83 ? 12.842 -4.415 -2.361 1.00 84.94 83 ASN A N 1
ATOM 638 C CA . ASN A 1 83 ? 13.682 -5.263 -1.521 1.00 84.94 83 ASN A CA 1
ATOM 639 C C . ASN A 1 83 ? 13.141 -6.698 -1.461 1.00 84.94 83 ASN A C 1
ATOM 641 O O . ASN A 1 83 ? 12.228 -7.005 -0.703 1.00 84.94 83 ASN A O 1
ATOM 645 N N . GLU A 1 84 ? 13.767 -7.595 -2.217 1.00 83.00 84 GLU A N 1
ATOM 646 C CA . GLU A 1 84 ? 13.354 -8.997 -2.345 1.00 83.00 84 GLU A CA 1
ATOM 647 C C . GLU A 1 84 ? 13.366 -9.773 -1.018 1.00 83.00 84 GLU A C 1
ATOM 649 O O . GLU A 1 84 ? 12.663 -10.771 -0.892 1.00 83.00 84 GLU A O 1
ATOM 654 N N . GLN A 1 85 ? 14.093 -9.306 0.005 1.00 83.75 85 GLN A N 1
ATOM 655 C CA . GLN A 1 85 ? 14.112 -9.950 1.325 1.00 83.75 85 GLN A CA 1
ATOM 656 C C . GLN A 1 85 ? 12.776 -9.844 2.070 1.00 83.75 85 GLN A C 1
ATOM 658 O O . GLN A 1 85 ? 12.494 -10.670 2.937 1.00 83.75 85 GLN A O 1
ATOM 663 N N . THR A 1 86 ? 11.958 -8.836 1.756 1.00 79.62 86 THR A N 1
ATOM 664 C CA . THR A 1 86 ? 10.639 -8.639 2.374 1.00 79.62 86 THR A CA 1
ATOM 665 C C . THR A 1 86 ? 9.505 -9.193 1.512 1.00 79.62 86 THR A C 1
ATOM 667 O O . THR A 1 86 ? 8.335 -9.073 1.876 1.00 79.62 86 THR A O 1
ATOM 670 N N . HIS A 1 87 ? 9.830 -9.806 0.369 1.00 89.19 87 HIS A N 1
ATOM 671 C CA . HIS A 1 87 ? 8.852 -10.291 -0.599 1.00 89.19 87 HIS A CA 1
ATOM 672 C C . HIS A 1 87 ? 8.375 -11.691 -0.255 1.00 89.19 87 HIS A C 1
ATOM 674 O O . HIS A 1 87 ? 9.158 -12.599 0.024 1.00 89.19 87 HIS A O 1
ATOM 680 N N . ARG A 1 88 ? 7.067 -11.890 -0.379 1.00 88.62 88 ARG A N 1
ATOM 681 C CA . ARG A 1 88 ? 6.457 -13.214 -0.464 1.00 88.62 88 ARG A CA 1
ATOM 682 C C . ARG A 1 88 ? 5.672 -13.319 -1.770 1.00 88.62 88 ARG A C 1
ATOM 684 O O . ARG A 1 88 ? 5.048 -12.332 -2.168 1.00 88.62 88 ARG A O 1
ATOM 691 N N . PRO A 1 89 ? 5.681 -14.484 -2.443 1.00 87.44 89 PRO A N 1
ATOM 692 C CA . PRO A 1 89 ? 4.771 -14.730 -3.553 1.00 87.44 89 PRO A CA 1
ATOM 693 C C . PRO A 1 89 ? 3.332 -14.477 -3.106 1.00 87.44 89 PRO A C 1
ATOM 695 O O . PRO A 1 89 ? 2.925 -14.939 -2.037 1.00 87.44 89 PRO A O 1
ATOM 698 N N . SER A 1 90 ? 2.581 -13.732 -3.912 1.00 90.75 90 SER A N 1
ATOM 699 C CA . SER A 1 90 ? 1.182 -13.452 -3.619 1.00 90.75 90 SER A CA 1
ATOM 700 C C . SER A 1 90 ? 0.270 -14.542 -4.185 1.00 90.75 90 SER A C 1
ATOM 702 O O . SER A 1 90 ? 0.520 -15.088 -5.258 1.00 90.75 90 SER A O 1
ATOM 704 N N . THR A 1 91 ? -0.808 -14.848 -3.464 1.00 91.38 91 THR A N 1
ATOM 705 C CA . THR A 1 91 ? -1.957 -15.618 -3.986 1.00 91.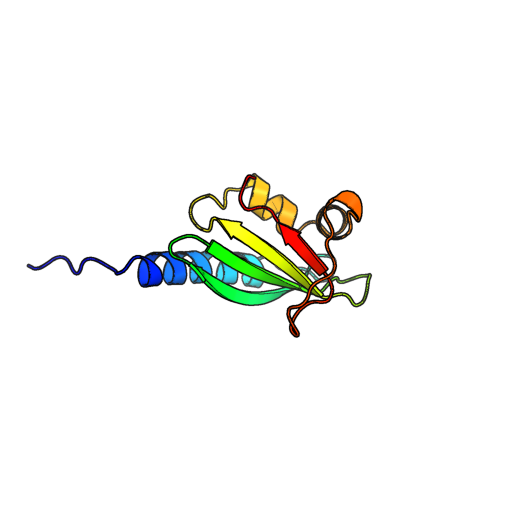38 91 THR A CA 1
ATOM 706 C C . THR A 1 91 ? -3.131 -14.713 -4.367 1.00 91.38 91 THR A C 1
ATOM 708 O O . THR A 1 91 ? -4.149 -15.185 -4.867 1.00 91.38 91 THR A O 1
ATOM 711 N N . ASP A 1 92 ? -2.990 -13.410 -4.128 1.00 91.62 92 ASP A N 1
ATOM 712 C CA . ASP A 1 92 ? -3.962 -12.381 -4.466 1.00 91.62 92 ASP A CA 1
ATOM 713 C C . ASP A 1 92 ? -3.873 -12.059 -5.964 1.00 91.62 92 ASP A C 1
ATOM 715 O O . ASP A 1 92 ? -2.792 -11.700 -6.434 1.00 91.62 92 ASP A O 1
ATOM 719 N N . PRO A 1 93 ? -4.976 -12.149 -6.728 1.00 92.12 93 PRO A N 1
ATOM 720 C CA . PRO A 1 93 ? -4.955 -11.891 -8.166 1.00 92.12 93 PRO A CA 1
ATOM 721 C C . PRO A 1 93 ? -4.619 -10.434 -8.527 1.00 92.12 93 PRO A C 1
ATOM 723 O O . PRO A 1 93 ? -4.391 -10.140 -9.700 1.00 92.12 93 PRO A O 1
ATOM 726 N N . HIS A 1 94 ? -4.608 -9.514 -7.559 1.00 92.81 94 HIS A N 1
ATOM 727 C CA . HIS A 1 94 ? -4.359 -8.093 -7.788 1.00 92.81 94 HIS A CA 1
ATOM 728 C C . HIS A 1 94 ? -2.899 -7.672 -7.588 1.00 92.81 94 HIS A C 1
ATOM 730 O O . HIS A 1 94 ? -2.556 -6.532 -7.910 1.00 92.81 94 HIS A O 1
ATOM 736 N N . CYS A 1 95 ? -2.023 -8.547 -7.085 1.00 94.88 95 CYS A N 1
ATOM 737 C CA . CYS A 1 95 ? -0.602 -8.241 -6.951 1.00 94.88 95 CYS A CA 1
ATOM 738 C C . CYS A 1 95 ? 0.299 -9.449 -7.201 1.00 94.88 95 CYS A C 1
ATOM 740 O O . CYS A 1 95 ? -0.059 -10.588 -6.934 1.00 94.88 95 CYS A O 1
ATOM 742 N N . ASP A 1 96 ? 1.517 -9.183 -7.665 1.00 93.94 96 ASP A N 1
ATOM 743 C CA . ASP A 1 96 ? 2.511 -10.226 -7.925 1.00 93.94 96 ASP A CA 1
ATOM 744 C C . ASP A 1 96 ? 3.216 -10.659 -6.630 1.00 93.94 96 ASP A C 1
ATOM 746 O O . ASP A 1 96 ? 3.636 -11.806 -6.466 1.00 93.94 96 ASP A O 1
ATOM 750 N N . VAL A 1 97 ? 3.377 -9.710 -5.703 1.00 94.06 97 VAL A N 1
ATOM 751 C CA . VAL A 1 97 ? 4.150 -9.872 -4.471 1.00 94.06 97 VAL A CA 1
ATOM 752 C C . VAL A 1 97 ? 3.422 -9.233 -3.302 1.00 94.06 97 VAL A C 1
ATOM 754 O O . VAL A 1 97 ? 2.894 -8.126 -3.421 1.00 94.06 97 VAL A O 1
ATOM 757 N N . THR A 1 98 ? 3.457 -9.909 -2.158 1.00 94.06 98 THR A N 1
ATOM 758 C CA . THR A 1 98 ? 3.006 -9.367 -0.879 1.00 94.06 98 THR A CA 1
ATOM 759 C C . THR A 1 98 ? 4.200 -8.935 -0.028 1.00 94.06 98 THR A C 1
ATOM 761 O O . THR A 1 98 ? 5.198 -9.655 0.060 1.00 94.06 98 THR A O 1
ATOM 764 N N . VAL A 1 99 ? 4.080 -7.776 0.617 1.00 92.88 99 VAL A N 1
ATOM 765 C CA . VAL A 1 99 ? 5.007 -7.263 1.633 1.00 92.88 99 VAL A CA 1
ATOM 766 C C . VAL A 1 99 ? 4.217 -7.060 2.923 1.00 92.88 99 VAL A C 1
ATOM 768 O O . VAL A 1 99 ? 3.241 -6.317 2.933 1.00 92.88 99 VAL A O 1
ATOM 771 N N . ASP A 1 100 ? 4.621 -7.721 4.003 1.00 91.38 100 ASP A N 1
ATOM 772 C CA . ASP A 1 100 ? 3.954 -7.606 5.303 1.00 91.38 100 ASP A CA 1
ATOM 773 C C . ASP A 1 100 ? 4.663 -6.560 6.171 1.00 91.38 100 ASP A C 1
ATOM 775 O O . ASP A 1 100 ? 5.816 -6.746 6.560 1.00 91.38 100 ASP A O 1
ATOM 779 N N . LEU A 1 101 ? 3.978 -5.447 6.439 1.00 91.06 101 LEU A N 1
ATOM 780 C CA . LEU A 1 101 ? 4.435 -4.338 7.281 1.00 91.06 101 LEU A CA 1
ATOM 781 C C . LEU A 1 101 ? 3.499 -4.123 8.480 1.00 91.06 101 LEU A C 1
ATOM 783 O O . LEU A 1 101 ? 3.441 -3.032 9.046 1.00 91.06 101 LEU A O 1
ATOM 787 N N . THR A 1 102 ? 2.743 -5.144 8.883 1.00 90.38 102 THR A N 1
ATOM 788 C CA . THR A 1 102 ? 1.792 -5.038 10.003 1.00 90.38 102 THR A CA 1
ATOM 789 C C . THR A 1 102 ? 2.473 -4.813 11.361 1.00 90.38 102 THR A C 1
ATOM 791 O O . THR A 1 102 ? 1.850 -4.268 12.283 1.00 90.38 102 THR A O 1
ATOM 794 N N . ASP A 1 103 ? 3.759 -5.159 11.466 1.00 86.81 103 ASP A N 1
ATOM 795 C CA . ASP A 1 103 ? 4.607 -4.974 12.651 1.00 86.81 103 ASP A CA 1
ATOM 796 C C . ASP A 1 103 ? 5.642 -3.839 12.514 1.00 86.81 103 ASP A C 1
ATOM 798 O O . ASP A 1 103 ? 6.541 -3.735 13.350 1.00 86.81 103 ASP A O 1
ATOM 802 N N . TYR A 1 104 ? 5.519 -2.997 11.479 1.00 79.81 104 TYR A N 1
ATOM 803 C CA . TYR A 1 104 ? 6.387 -1.832 11.258 1.00 79.81 104 TYR A CA 1
ATOM 804 C C . TYR A 1 104 ? 6.174 -0.719 12.299 1.00 79.81 104 TYR A C 1
ATOM 806 O O . TYR A 1 104 ? 5.017 -0.514 12.745 1.00 79.81 104 TYR A O 1
#

Secondary structure (DSSP, 8-state):
-------HHHHHHHHHHHHHHHHHHH--TTSPEEEEEEEEETTEEEEEEE-SSSS-EEEEEEEGGG--HHHHHHHT-HHHHT-GGGEEE--STT-SEEEE-TT-

Organism: NCBI:txid42234